Protein AF-A0A382KXT1-F1 (afdb_monomer_lite)

Sequence (76 aa):
MKKNLESETLLTMAEEEDADLLEADLKTVLEITGSYLYSGAELSDVEESVFLRIFELTKQHLAEEPYRIPKGTTIH

Organism: NCBI:txid408172

Secondary structure (DSSP, 8-state):
----SHHHHHHHHHT-TT--TTTS-HHHHHHHHHHHHHTT--GGGS-HHHHHHHHHHHHHHHHHGGGSPPTTPPP-

pLDDT: mean 76.87, std 19.57, range [36.59, 95.19]

Foldseek 3Di:
DDDDPVPVVVVVLVVPVPPPLLPDALVNLCVVVVVCVVVPDDPVVDDPSSVVSNVVNVVVVVVCVVVDDPPPDDDD

Radius of gyration: 16.18 Å; chains: 1; bounding box: 37×43×41 Å

Structure (mmCIF, N/CA/C/O backbone):
data_AF-A0A382KXT1-F1
#
_entry.id   AF-A0A382KXT1-F1
#
loop_
_atom_site.group_PDB
_atom_site.id
_atom_site.type_symbol
_atom_site.label_atom_id
_atom_site.label_alt_id
_atom_site.label_comp_id
_atom_site.label_asym_id
_atom_site.label_entity_id
_atom_site.label_seq_id
_atom_site.pdbx_PDB_ins_code
_atom_site.Cartn_x
_atom_site.Cartn_y
_atom_site.Cartn_z
_atom_site.occupancy
_atom_site.B_iso_or_equiv
_atom_site.auth_seq_id
_atom_site.auth_comp_id
_atom_site.auth_asym_id
_atom_site.auth_atom_id
_atom_site.pdbx_PDB_model_num
ATOM 1 N N . MET A 1 1 ? -3.737 -36.197 -2.441 1.00 36.59 1 MET A N 1
ATOM 2 C CA . MET A 1 1 ? -3.782 -35.129 -3.462 1.00 36.59 1 MET A CA 1
ATOM 3 C C . MET A 1 1 ? -4.562 -33.957 -2.884 1.00 36.59 1 MET A C 1
ATOM 5 O O . MET A 1 1 ? -5.775 -34.057 -2.792 1.00 36.59 1 MET A O 1
ATOM 9 N N . LYS A 1 2 ? -3.885 -32.901 -2.421 1.00 41.94 2 LYS A N 1
ATOM 10 C CA . LYS A 1 2 ? -4.516 -31.612 -2.098 1.00 41.94 2 LYS A CA 1
ATOM 11 C C . LYS A 1 2 ? -4.174 -30.688 -3.263 1.00 41.94 2 LYS A C 1
ATOM 13 O O . LYS A 1 2 ? -3.025 -30.281 -3.373 1.00 41.94 2 LYS A O 1
ATOM 18 N N . LYS A 1 3 ? -5.105 -30.504 -4.197 1.00 43.91 3 LYS A N 1
ATOM 19 C CA . LYS A 1 3 ? -4.926 -29.636 -5.365 1.00 43.91 3 LYS A CA 1
ATOM 20 C C . LYS A 1 3 ? -5.795 -28.387 -5.192 1.00 43.91 3 LYS A C 1
ATOM 22 O O . LYS A 1 3 ? -7.000 -28.520 -5.031 1.00 43.91 3 LYS A O 1
ATOM 27 N N . ASN A 1 4 ? -5.127 -27.236 -5.264 1.00 50.56 4 ASN A N 1
ATOM 28 C CA . ASN A 1 4 ? -5.511 -26.079 -6.077 1.00 50.56 4 ASN A CA 1
ATOM 29 C C . ASN A 1 4 ? -6.682 -25.178 -5.648 1.00 50.56 4 ASN A C 1
ATOM 31 O O . ASN A 1 4 ? -7.425 -24.761 -6.518 1.00 50.56 4 ASN A O 1
ATOM 35 N N . LEU A 1 5 ? -6.812 -24.781 -4.378 1.00 44.72 5 LEU A N 1
ATOM 36 C CA . LEU A 1 5 ? -7.653 -23.603 -4.074 1.00 44.72 5 LEU A CA 1
ATOM 37 C C . LEU A 1 5 ? -6.840 -22.293 -4.096 1.00 44.72 5 LEU A C 1
ATOM 39 O O . LEU A 1 5 ? -7.298 -21.272 -4.597 1.00 44.72 5 LEU A O 1
ATOM 43 N N . GLU A 1 6 ? -5.591 -22.335 -3.626 1.00 50.25 6 GLU A N 1
ATOM 44 C CA . GLU A 1 6 ? -4.725 -21.148 -3.536 1.00 50.25 6 GLU A CA 1
ATOM 45 C C . GLU A 1 6 ? -4.252 -20.665 -4.914 1.00 50.25 6 GLU A C 1
ATOM 47 O O . GLU A 1 6 ? -4.273 -19.470 -5.188 1.00 50.25 6 GLU A O 1
ATOM 52 N N . SER A 1 7 ? -3.906 -21.582 -5.825 1.00 44.00 7 SER A N 1
ATOM 53 C CA . SER A 1 7 ? -3.487 -21.212 -7.183 1.00 44.00 7 SER A CA 1
ATOM 54 C C . SER A 1 7 ? -4.626 -20.661 -8.038 1.00 44.00 7 SER A C 1
ATOM 56 O O . SER A 1 7 ? -4.369 -19.784 -8.847 1.00 44.00 7 SER A O 1
ATOM 58 N N . GLU A 1 8 ? -5.866 -21.130 -7.862 1.00 40.41 8 GLU A N 1
ATOM 59 C CA . GLU A 1 8 ? -7.024 -20.600 -8.602 1.00 40.41 8 GLU A CA 1
ATOM 60 C C . GLU A 1 8 ? -7.393 -19.187 -8.131 1.00 40.41 8 GLU A C 1
ATOM 62 O O . GLU A 1 8 ? -7.775 -18.357 -8.952 1.00 40.41 8 GLU A O 1
ATOM 67 N N . THR A 1 9 ? -7.187 -18.888 -6.841 1.00 49.75 9 THR A N 1
ATOM 68 C CA . THR A 1 9 ? -7.403 -17.546 -6.267 1.00 49.75 9 THR A CA 1
ATOM 69 C C . THR A 1 9 ? -6.323 -16.561 -6.728 1.00 49.75 9 THR A C 1
ATOM 71 O O . THR A 1 9 ? -6.622 -15.423 -7.064 1.00 49.75 9 THR A O 1
ATOM 74 N N . LEU A 1 10 ? -5.064 -17.009 -6.807 1.00 45.34 10 LEU A N 1
ATOM 75 C CA . LEU A 1 10 ? -3.967 -16.196 -7.343 1.00 45.34 10 LEU A CA 1
ATOM 76 C C . LEU A 1 10 ? -4.112 -15.943 -8.852 1.00 45.34 10 LEU A C 1
ATOM 78 O O . LEU A 1 10 ? -3.746 -14.871 -9.322 1.00 45.34 10 LEU A O 1
ATOM 82 N N . LEU A 1 11 ? -4.659 -16.907 -9.605 1.00 38.03 11 LEU A N 1
ATOM 83 C CA . LEU A 1 11 ? -4.879 -16.759 -11.046 1.00 38.03 11 LEU A CA 1
ATOM 84 C C . LEU A 1 11 ? -6.013 -15.775 -11.360 1.00 38.03 11 LEU A C 1
ATOM 86 O O . LEU A 1 11 ? -5.888 -14.996 -12.293 1.00 38.03 11 LEU A O 1
ATOM 90 N N . THR A 1 12 ? -7.087 -15.775 -10.562 1.00 46.84 12 THR A N 1
ATOM 91 C CA . THR A 1 12 ? -8.222 -14.851 -10.757 1.00 46.84 12 THR A CA 1
ATOM 92 C C . THR A 1 12 ? -7.872 -13.399 -10.430 1.00 46.84 12 THR A C 1
ATOM 94 O O . THR A 1 12 ? -8.450 -12.499 -11.021 1.00 46.84 12 THR A O 1
ATOM 97 N N . MET A 1 13 ? -6.900 -13.152 -9.547 1.00 47.78 13 MET A N 1
ATOM 98 C CA . MET A 1 13 ? -6.416 -11.795 -9.249 1.00 47.78 13 MET A CA 1
ATOM 99 C C . MET A 1 13 ? -5.457 -11.236 -10.306 1.00 47.78 13 MET A C 1
ATOM 101 O O . MET A 1 13 ? -5.348 -10.024 -10.451 1.00 47.78 13 MET A O 1
ATOM 105 N N . ALA A 1 14 ? -4.756 -12.105 -11.039 1.00 47.81 14 ALA A N 1
ATOM 106 C CA . ALA A 1 14 ? -3.885 -11.692 -12.136 1.00 47.81 14 ALA A CA 1
ATOM 107 C C . ALA A 1 14 ? -4.670 -11.304 -13.405 1.00 47.81 14 ALA A C 1
ATOM 109 O O . ALA A 1 14 ? -4.109 -10.669 -14.287 1.00 47.81 14 ALA A O 1
ATOM 110 N N . GLU A 1 15 ? -5.953 -11.673 -13.501 1.00 45.28 15 GLU A N 1
ATOM 111 C CA . GLU A 1 15 ? -6.834 -11.294 -14.616 1.00 45.28 15 GLU A CA 1
ATOM 112 C C . GLU A 1 15 ? -7.497 -9.912 -14.427 1.00 45.28 15 GLU A C 1
ATOM 114 O O . GLU A 1 15 ? -8.123 -9.409 -15.357 1.00 45.28 15 GLU A O 1
ATOM 119 N N . GLU A 1 16 ? -7.315 -9.251 -13.275 1.00 48.97 16 GLU A N 1
ATOM 120 C CA . GLU A 1 16 ? -7.647 -7.829 -13.075 1.00 48.97 16 GLU A CA 1
ATOM 121 C C . GLU A 1 16 ? -6.477 -6.918 -13.521 1.00 48.97 16 GLU A C 1
ATOM 123 O O . GLU A 1 16 ? -6.054 -5.997 -12.821 1.00 48.97 16 GLU A O 1
ATOM 128 N N . GLU A 1 17 ? -5.928 -7.179 -14.713 1.00 49.88 17 GLU A N 1
ATOM 129 C CA . GLU A 1 17 ? -5.037 -6.264 -15.444 1.00 49.88 17 GLU A CA 1
ATOM 130 C C . GLU A 1 17 ? -5.852 -5.064 -15.962 1.00 49.88 17 GLU A C 1
ATOM 132 O O . GLU A 1 17 ? -6.262 -5.035 -17.116 1.00 49.88 17 GLU A O 1
ATOM 137 N N . ASP A 1 18 ? -6.182 -4.143 -15.054 1.00 51.00 18 ASP A N 1
ATOM 138 C CA . ASP A 1 18 ? -6.443 -2.700 -15.268 1.00 51.00 18 ASP A CA 1
ATOM 139 C C . ASP A 1 18 ? -7.024 -2.054 -13.986 1.00 51.00 18 ASP A C 1
ATOM 141 O O . ASP A 1 18 ? -7.758 -1.064 -14.025 1.00 51.00 18 ASP A O 1
ATOM 145 N N . ALA A 1 19 ? -6.736 -2.613 -12.804 1.00 58.47 19 ALA A N 1
ATOM 146 C CA . ALA A 1 19 ? -7.088 -1.951 -11.556 1.00 58.47 19 ALA A CA 1
ATOM 147 C C . ALA A 1 19 ? -6.171 -0.735 -11.360 1.00 58.47 19 ALA A C 1
ATOM 149 O O . ALA A 1 19 ? -4.974 -0.887 -11.104 1.00 58.47 19 ALA A O 1
ATOM 150 N N . ASP A 1 20 ? -6.731 0.474 -11.467 1.00 78.75 20 ASP A N 1
ATOM 151 C CA . ASP A 1 20 ? -6.024 1.693 -11.080 1.00 78.75 20 ASP A CA 1
ATOM 152 C C . ASP A 1 20 ? -5.625 1.577 -9.601 1.00 78.75 20 ASP A C 1
ATOM 154 O O . ASP A 1 20 ? -6.458 1.645 -8.689 1.00 78.75 20 ASP A O 1
ATOM 158 N N . LEU A 1 21 ? -4.329 1.370 -9.355 1.00 80.94 21 LEU A N 1
ATOM 159 C CA . LEU A 1 21 ? -3.773 1.204 -8.012 1.00 80.94 21 LEU A CA 1
ATOM 160 C C . LEU A 1 21 ? -4.027 2.426 -7.123 1.00 80.94 21 LEU A C 1
ATOM 162 O O . LEU A 1 21 ? -4.013 2.301 -5.897 1.00 80.94 21 LEU A O 1
ATOM 166 N N . LEU A 1 22 ? -4.273 3.597 -7.715 1.00 85.06 22 LEU A N 1
ATOM 167 C CA . LEU A 1 22 ? -4.606 4.812 -6.979 1.00 85.06 22 LEU A CA 1
ATOM 168 C C . LEU A 1 22 ? -6.046 4.791 -6.457 1.00 85.06 22 LEU A C 1
ATOM 170 O O . LEU A 1 22 ? -6.327 5.407 -5.427 1.00 85.06 22 LEU A O 1
ATOM 174 N N . GLU A 1 23 ? -6.940 4.041 -7.096 1.00 86.00 23 GLU A N 1
ATOM 175 C CA . GLU A 1 23 ? -8.336 3.882 -6.677 1.00 86.00 23 GLU A CA 1
ATOM 176 C C . GLU A 1 23 ? -8.574 2.602 -5.860 1.00 86.00 23 GLU A C 1
ATOM 178 O O . GLU A 1 23 ? -9.558 2.513 -5.123 1.00 86.00 23 GLU A O 1
ATOM 183 N N . ALA A 1 24 ? -7.646 1.644 -5.921 1.00 89.06 24 ALA A N 1
ATOM 184 C CA . ALA A 1 24 ? -7.718 0.381 -5.196 1.00 89.06 24 ALA A CA 1
ATOM 185 C C . ALA A 1 24 ? -7.766 0.545 -3.661 1.00 89.06 24 ALA A C 1
ATOM 187 O O . ALA A 1 24 ? -7.284 1.530 -3.081 1.00 89.06 24 ALA A O 1
ATOM 188 N N . ASP A 1 25 ? -8.340 -0.462 -2.992 1.00 90.94 25 ASP A N 1
ATOM 189 C CA . ASP A 1 25 ? -8.309 -0.578 -1.533 1.00 90.94 25 ASP A CA 1
ATOM 190 C C . ASP A 1 25 ? -6.938 -1.056 -1.016 1.00 90.94 25 ASP A C 1
ATOM 192 O O . ASP A 1 25 ? -6.074 -1.499 -1.779 1.00 90.94 25 ASP A O 1
ATOM 196 N N . LEU A 1 26 ? -6.731 -0.967 0.308 1.00 93.12 26 LEU A N 1
ATOM 197 C CA . LEU A 1 26 ? -5.441 -1.292 0.931 1.00 93.12 26 LEU A CA 1
ATOM 198 C C . LEU A 1 26 ? -5.003 -2.737 0.668 1.00 93.12 26 LEU A C 1
ATOM 200 O O . LEU A 1 26 ? -3.811 -2.996 0.529 1.00 93.12 26 LEU A O 1
ATOM 204 N N . LYS A 1 27 ? -5.941 -3.687 0.646 1.00 93.19 27 LYS A N 1
ATOM 205 C CA . LYS A 1 27 ? -5.614 -5.101 0.461 1.00 93.19 27 LYS A CA 1
ATOM 206 C C . LYS A 1 27 ? -5.131 -5.323 -0.968 1.00 93.19 27 LYS A C 1
ATOM 208 O O . LYS A 1 27 ? -4.050 -5.874 -1.155 1.00 93.19 27 LYS A O 1
ATOM 213 N N . THR A 1 28 ? -5.888 -4.827 -1.940 1.00 92.69 28 THR A N 1
ATOM 214 C CA . THR A 1 28 ? -5.591 -4.984 -3.364 1.00 92.69 28 THR A CA 1
ATOM 215 C C . THR A 1 28 ? -4.262 -4.330 -3.737 1.00 92.69 28 THR A C 1
ATOM 217 O O . THR A 1 28 ? -3.417 -4.982 -4.350 1.00 92.69 28 THR A O 1
ATOM 220 N N . VAL A 1 29 ? -4.006 -3.088 -3.299 1.00 93.56 29 VAL A N 1
ATOM 221 C CA . VAL A 1 29 ? -2.733 -2.409 -3.611 1.00 93.56 29 VAL A CA 1
ATOM 222 C C . VAL A 1 29 ? -1.525 -3.136 -3.002 1.00 93.56 29 VAL A C 1
ATOM 224 O O . VAL A 1 29 ? -0.471 -3.214 -3.637 1.00 93.56 29 VAL A O 1
ATOM 227 N N . LEU A 1 30 ? -1.666 -3.721 -1.804 1.00 94.75 30 LEU A N 1
ATOM 228 C CA . LEU A 1 30 ? -0.607 -4.508 -1.164 1.00 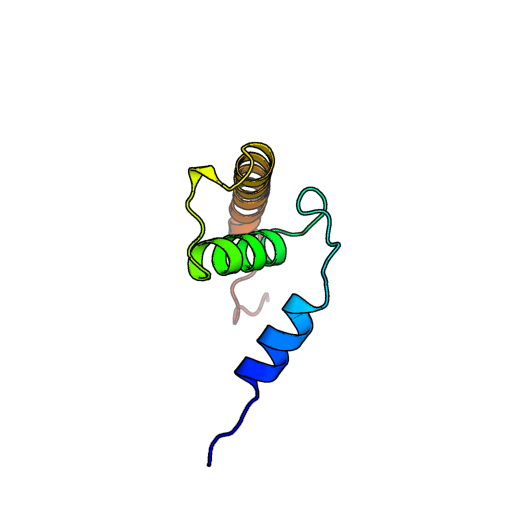94.75 30 LEU A CA 1
ATOM 229 C C . LEU A 1 30 ? -0.379 -5.851 -1.865 1.00 94.75 30 LEU A C 1
ATOM 231 O O . LEU A 1 30 ? 0.771 -6.257 -2.027 1.00 94.75 30 LEU A O 1
ATOM 235 N N . GLU A 1 31 ? -1.443 -6.537 -2.283 1.00 94.31 31 GLU A N 1
ATOM 236 C CA . GLU A 1 31 ? -1.350 -7.822 -2.983 1.00 94.31 31 GLU A CA 1
ATOM 237 C C . GLU A 1 31 ? -0.711 -7.662 -4.367 1.00 94.31 31 GLU A C 1
ATOM 239 O O . GLU A 1 31 ? 0.195 -8.428 -4.703 1.00 94.31 31 GLU A O 1
ATOM 244 N N . ILE A 1 32 ? -1.103 -6.640 -5.135 1.00 91.56 32 ILE 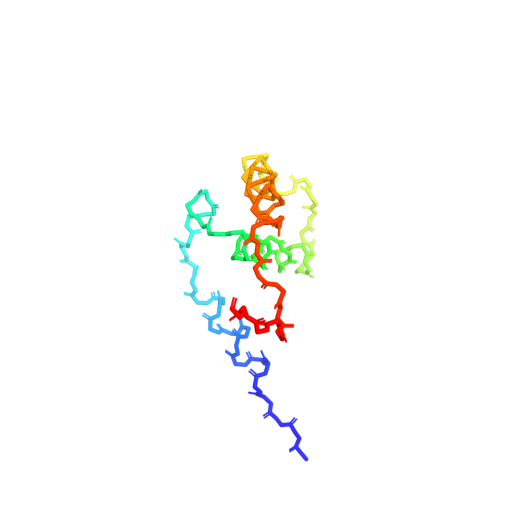A N 1
ATOM 245 C CA . ILE A 1 32 ? -0.521 -6.370 -6.458 1.00 91.56 32 ILE A CA 1
ATOM 246 C C . ILE A 1 32 ? 0.940 -5.929 -6.324 1.00 91.56 32 ILE A C 1
ATOM 248 O O . ILE A 1 32 ? 1.818 -6.538 -6.936 1.00 91.56 32 ILE A O 1
ATOM 252 N N . THR A 1 33 ? 1.235 -4.940 -5.471 1.00 92.56 33 THR A N 1
ATOM 253 C CA . THR A 1 33 ? 2.617 -4.461 -5.264 1.00 92.56 33 THR A CA 1
ATOM 254 C C . THR A 1 33 ? 3.515 -5.583 -4.739 1.00 92.56 33 THR A C 1
ATOM 256 O O . THR A 1 33 ? 4.633 -5.772 -5.214 1.00 92.56 33 THR A O 1
ATOM 259 N N . GLY A 1 34 ? 3.021 -6.377 -3.785 1.00 92.88 34 GLY A N 1
ATOM 260 C CA . GLY A 1 34 ? 3.742 -7.526 -3.244 1.00 92.88 34 GLY A CA 1
ATOM 261 C C . GLY A 1 34 ? 4.012 -8.602 -4.295 1.00 92.88 34 GLY A C 1
ATOM 262 O O . GLY A 1 34 ? 5.116 -9.142 -4.338 1.00 92.88 34 GLY A O 1
ATOM 263 N N . SER A 1 35 ? 3.043 -8.876 -5.170 1.00 92.25 35 SER A N 1
ATOM 264 C CA . SER A 1 35 ? 3.195 -9.836 -6.271 1.00 92.25 35 SER A CA 1
ATOM 265 C C . SER A 1 35 ? 4.191 -9.345 -7.322 1.00 92.25 35 SER A C 1
ATOM 267 O O . SER A 1 35 ? 5.019 -10.126 -7.787 1.00 92.25 35 SER A O 1
ATOM 269 N N . TYR A 1 36 ? 4.172 -8.048 -7.643 1.00 91.94 36 TYR A N 1
ATOM 270 C CA . TYR A 1 36 ? 5.129 -7.424 -8.555 1.00 91.94 36 TYR A CA 1
ATOM 271 C C . TYR A 1 36 ? 6.567 -7.562 -8.037 1.00 91.94 36 TYR A C 1
ATOM 273 O O . TYR A 1 36 ? 7.435 -8.082 -8.739 1.00 91.94 36 TYR A O 1
ATOM 281 N N . LEU A 1 37 ? 6.803 -7.235 -6.764 1.00 93.12 37 LEU A N 1
ATOM 282 C CA . LEU A 1 37 ? 8.109 -7.430 -6.123 1.00 93.12 37 LEU A CA 1
ATOM 283 C C . LEU A 1 37 ? 8.498 -8.915 -6.049 1.00 93.12 37 LEU A C 1
ATOM 285 O O . LEU A 1 37 ? 9.641 -9.278 -6.317 1.00 93.12 37 LEU A O 1
ATOM 289 N N . TYR A 1 38 ? 7.546 -9.797 -5.732 1.00 93.50 38 TYR A N 1
ATOM 290 C CA . TYR A 1 38 ? 7.783 -11.243 -5.694 1.00 93.50 38 TYR A CA 1
ATOM 291 C C . TYR A 1 38 ? 8.189 -11.811 -7.062 1.00 93.50 38 TYR A C 1
ATOM 293 O O . TYR A 1 38 ? 8.974 -12.757 -7.126 1.00 93.50 38 TYR A O 1
ATOM 301 N N . SER A 1 39 ? 7.706 -11.215 -8.156 1.00 93.56 39 SER A N 1
ATOM 302 C CA . SER A 1 39 ? 8.074 -11.597 -9.525 1.00 93.56 39 SER A CA 1
ATOM 303 C C . SER A 1 39 ? 9.508 -11.212 -9.923 1.00 93.56 39 SER A C 1
ATOM 305 O O . SER A 1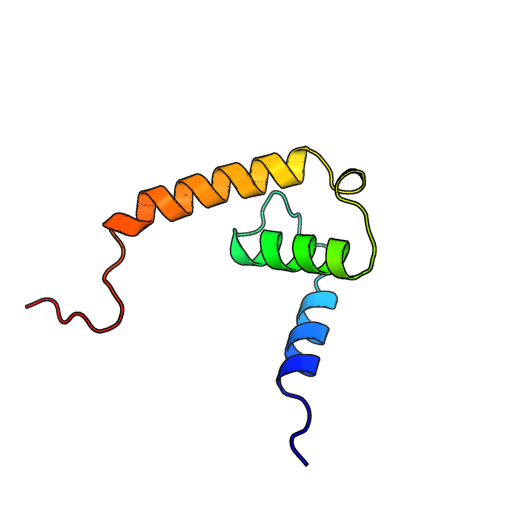 39 ? 9.987 -11.649 -10.969 1.00 93.56 39 SER A O 1
ATOM 307 N N . GLY A 1 40 ? 10.217 -10.462 -9.069 1.00 92.94 40 GLY A N 1
ATOM 308 C CA . GLY A 1 40 ? 11.615 -10.072 -9.256 1.00 92.94 40 GLY A CA 1
ATOM 309 C C . GLY A 1 40 ? 11.832 -8.590 -9.563 1.00 92.94 40 GLY A C 1
ATOM 310 O O . GLY A 1 40 ? 12.973 -8.215 -9.820 1.00 92.94 40 GLY A O 1
ATOM 311 N N . ALA A 1 41 ? 10.780 -7.765 -9.534 1.00 93.31 41 ALA A N 1
ATOM 312 C CA . ALA A 1 41 ? 10.914 -6.315 -9.643 1.00 93.31 41 ALA A CA 1
ATOM 313 C C . ALA A 1 41 ? 11.598 -5.720 -8.402 1.00 93.31 41 ALA A C 1
ATOM 315 O O . ALA A 1 41 ? 11.445 -6.219 -7.281 1.00 93.31 41 ALA A O 1
ATOM 316 N N . GLU A 1 42 ? 12.333 -4.629 -8.592 1.00 93.19 42 GLU A N 1
ATOM 317 C CA . GLU A 1 42 ? 12.940 -3.880 -7.501 1.00 93.19 42 GLU A CA 1
ATOM 318 C C . GLU A 1 42 ? 11.964 -2.843 -6.935 1.00 93.19 42 GLU A C 1
ATOM 320 O O . GLU A 1 42 ? 11.025 -2.392 -7.589 1.00 93.19 42 GLU A O 1
ATOM 325 N N . LEU A 1 43 ? 12.206 -2.400 -5.699 1.00 89.69 43 LEU A N 1
ATOM 326 C CA . LEU A 1 43 ? 11.410 -1.325 -5.093 1.00 89.69 43 LEU A CA 1
ATOM 327 C C . LEU A 1 43 ? 11.483 -0.017 -5.892 1.00 89.69 43 LEU A C 1
ATOM 329 O O . LEU A 1 43 ? 10.535 0.757 -5.863 1.00 89.69 43 LEU A O 1
ATOM 333 N N . SER A 1 44 ? 12.590 0.229 -6.597 1.00 92.62 44 SER A N 1
ATOM 334 C CA . SER A 1 44 ? 12.743 1.384 -7.487 1.00 92.62 44 SER A CA 1
ATOM 335 C C . SER A 1 44 ? 11.865 1.320 -8.735 1.00 92.62 44 SER A C 1
ATOM 337 O O . SER A 1 44 ? 11.664 2.354 -9.365 1.00 92.62 44 SER A O 1
ATOM 339 N N . ASP A 1 45 ? 11.353 0.138 -9.085 1.00 91.94 45 ASP A N 1
ATOM 340 C CA . ASP A 1 45 ? 10.466 -0.059 -10.233 1.00 91.94 45 ASP A CA 1
ATOM 341 C C . ASP A 1 45 ? 8.997 0.228 -9.885 1.00 91.94 45 ASP A C 1
ATOM 343 O O . ASP A 1 45 ? 8.139 0.225 -10.766 1.00 91.94 45 ASP A O 1
ATOM 347 N N . VAL A 1 46 ? 8.690 0.457 -8.604 1.00 90.25 46 VAL A N 1
ATOM 348 C CA . VAL A 1 46 ? 7.361 0.852 -8.130 1.00 90.25 46 VAL A CA 1
ATOM 349 C C . VAL A 1 46 ? 7.276 2.375 -8.111 1.00 90.25 46 VAL A C 1
ATOM 351 O O . VAL A 1 46 ? 8.146 3.055 -7.564 1.00 90.25 46 VAL A O 1
ATOM 354 N N . GLU A 1 47 ? 6.214 2.930 -8.691 1.00 91.88 47 GLU A N 1
ATOM 355 C CA . GLU A 1 47 ? 6.018 4.377 -8.705 1.00 91.88 47 GLU A CA 1
ATOM 356 C C . GLU A 1 47 ? 5.856 4.956 -7.289 1.00 91.88 47 GLU A C 1
ATOM 358 O O . GLU A 1 47 ? 5.176 4.391 -6.428 1.00 91.88 47 GLU A O 1
ATOM 363 N N . GLU A 1 48 ? 6.418 6.148 -7.056 1.00 92.56 48 GLU A N 1
ATOM 364 C CA . GLU A 1 48 ? 6.282 6.879 -5.784 1.00 92.56 48 GLU A CA 1
ATOM 365 C C . GLU A 1 48 ? 4.809 7.090 -5.382 1.00 92.56 48 GLU A C 1
ATOM 367 O O . GLU A 1 48 ? 4.453 7.002 -4.205 1.00 92.56 48 GLU A O 1
ATOM 372 N N . SER A 1 49 ? 3.939 7.301 -6.371 1.00 92.56 49 SER A N 1
ATOM 373 C CA . SER A 1 49 ? 2.487 7.445 -6.222 1.00 92.56 49 SER A CA 1
ATOM 374 C C . SER A 1 49 ? 1.846 6.243 -5.508 1.00 92.56 49 SER A C 1
ATOM 376 O O . SER A 1 49 ? 1.029 6.427 -4.602 1.00 92.56 49 SER A O 1
ATOM 378 N N . VAL A 1 50 ? 2.270 5.020 -5.840 1.00 92.19 50 VAL A N 1
ATOM 379 C CA . VAL A 1 50 ? 1.779 3.771 -5.239 1.00 92.19 50 VAL A CA 1
ATOM 380 C C . VAL A 1 50 ? 2.214 3.671 -3.777 1.00 92.19 50 VAL A C 1
ATOM 382 O O . VAL A 1 50 ? 1.409 3.323 -2.911 1.00 92.19 50 VAL A O 1
ATOM 385 N N . PHE A 1 51 ? 3.451 4.060 -3.455 1.00 92.00 51 PHE A N 1
ATOM 386 C CA . PHE A 1 51 ? 3.917 4.107 -2.065 1.00 92.00 51 PHE A CA 1
ATOM 387 C C . PHE A 1 51 ? 3.130 5.114 -1.224 1.00 92.00 51 PHE A C 1
ATOM 389 O O . PHE A 1 51 ? 2.725 4.801 -0.100 1.00 92.00 51 PHE A O 1
ATOM 396 N N . LEU A 1 52 ? 2.881 6.311 -1.764 1.00 93.88 52 LEU A N 1
ATOM 397 C CA . LEU A 1 52 ? 2.070 7.330 -1.096 1.00 93.88 52 LEU A CA 1
ATOM 398 C C . LEU A 1 52 ? 0.643 6.833 -0.852 1.00 93.88 52 LEU A C 1
ATOM 400 O O . LEU A 1 52 ? 0.097 7.050 0.233 1.00 93.88 52 LEU A O 1
ATOM 404 N N . ARG A 1 53 ? 0.069 6.109 -1.817 1.00 93.00 53 ARG A N 1
ATOM 405 C CA . ARG A 1 53 ? -1.260 5.511 -1.691 1.00 93.00 53 ARG A CA 1
ATOM 406 C C . ARG A 1 53 ? -1.314 4.442 -0.602 1.00 93.00 53 ARG A C 1
ATOM 408 O O . ARG A 1 53 ? -2.185 4.503 0.267 1.00 93.00 53 ARG A O 1
ATOM 415 N N . ILE A 1 54 ? -0.357 3.511 -0.590 1.00 94.69 54 ILE A N 1
ATOM 416 C CA . ILE A 1 54 ? -0.222 2.500 0.471 1.00 94.69 54 ILE A CA 1
ATOM 417 C C . ILE A 1 54 ? -0.108 3.181 1.837 1.00 94.69 54 ILE A C 1
ATOM 419 O O . ILE A 1 54 ? -0.770 2.773 2.794 1.00 94.69 54 ILE A O 1
ATOM 423 N N . PHE A 1 55 ? 0.707 4.232 1.940 1.00 93.94 55 PHE A N 1
ATOM 424 C CA . PHE A 1 55 ? 0.899 4.966 3.185 1.00 93.94 55 PHE A CA 1
ATOM 425 C C . PHE A 1 55 ? -0.393 5.633 3.675 1.00 93.94 55 PHE A C 1
ATOM 427 O O . PHE A 1 55 ? -0.747 5.502 4.850 1.00 93.94 55 PHE A O 1
ATOM 434 N N . GLU A 1 56 ? -1.120 6.317 2.790 1.00 95.19 56 GLU A N 1
ATOM 435 C CA . GLU A 1 56 ? -2.401 6.948 3.112 1.00 95.19 56 GLU A CA 1
ATOM 436 C C . GLU A 1 56 ? -3.421 5.919 3.615 1.00 95.19 56 GLU A C 1
ATOM 438 O O . GLU A 1 56 ? -3.982 6.072 4.705 1.00 95.19 56 GLU A O 1
ATOM 443 N N . LEU A 1 57 ? -3.611 4.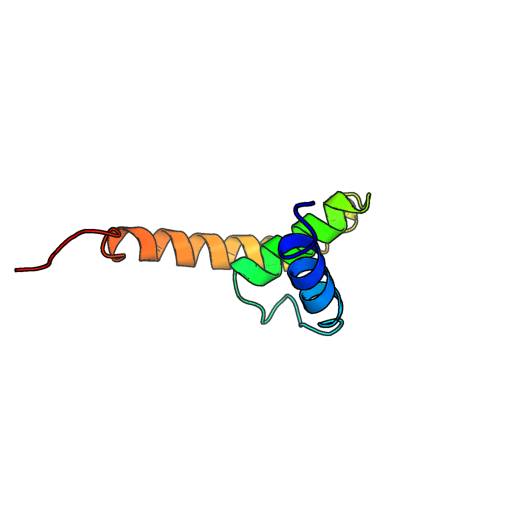844 2.855 1.00 94.69 57 LEU A N 1
ATOM 444 C CA . LEU A 1 57 ? -4.557 3.783 3.178 1.00 94.69 57 LEU A CA 1
ATOM 445 C C . LEU A 1 57 ? -4.183 3.056 4.476 1.00 94.69 57 LEU A C 1
ATOM 447 O O . LEU A 1 57 ? -5.054 2.740 5.285 1.00 94.69 57 LEU A O 1
ATOM 451 N N . THR A 1 58 ? -2.889 2.854 4.733 1.00 94.25 58 THR A N 1
ATOM 452 C CA . THR A 1 58 ? -2.404 2.270 5.993 1.00 94.25 58 THR A CA 1
ATOM 453 C C . THR A 1 58 ? -2.740 3.168 7.178 1.00 94.25 58 THR A C 1
ATOM 455 O O . THR A 1 58 ? -3.215 2.685 8.206 1.00 94.25 58 THR A O 1
ATOM 458 N N . LYS A 1 59 ? -2.556 4.488 7.048 1.00 94.19 59 LYS A N 1
ATOM 459 C CA . LYS A 1 59 ? -2.944 5.435 8.103 1.00 94.19 59 LYS A CA 1
ATOM 460 C C . LYS A 1 59 ? -4.441 5.392 8.386 1.00 94.19 59 LYS A C 1
ATOM 462 O O . LYS A 1 59 ? -4.816 5.395 9.554 1.00 94.19 59 LYS A O 1
ATOM 467 N N . GLN A 1 60 ? -5.277 5.355 7.348 1.00 91.69 60 GLN A N 1
ATOM 468 C CA . GLN A 1 60 ? -6.730 5.237 7.503 1.00 91.69 60 GLN A CA 1
ATOM 469 C C . GLN A 1 60 ? -7.091 3.929 8.217 1.00 91.69 60 GLN A C 1
ATOM 471 O O . GLN A 1 60 ? -7.784 3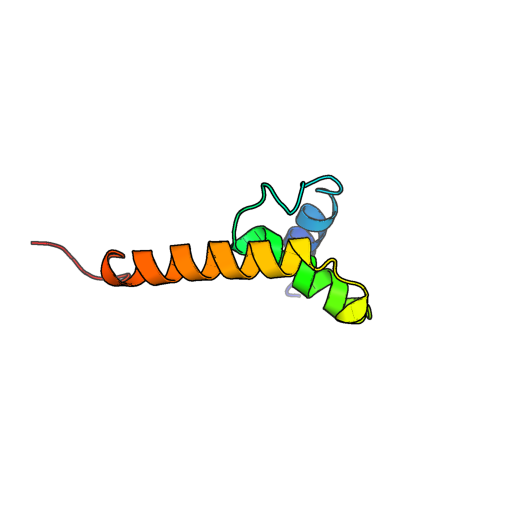.942 9.231 1.00 91.69 60 GLN A O 1
ATOM 476 N N . HIS A 1 61 ? -6.513 2.813 7.769 1.00 90.19 61 HIS A N 1
ATOM 477 C CA .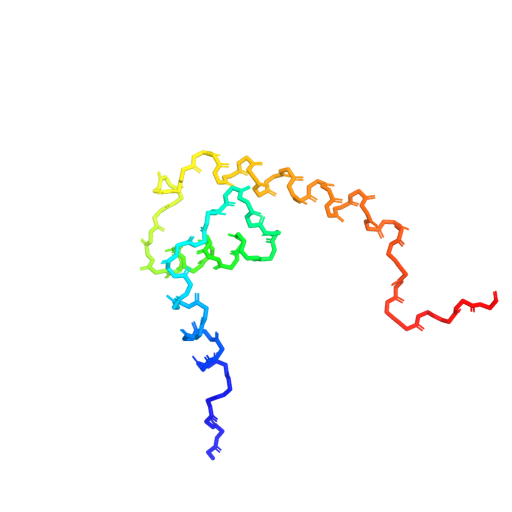 HIS A 1 61 ? -6.739 1.498 8.355 1.00 90.19 61 HIS A CA 1
ATOM 478 C C . HIS A 1 61 ? -6.354 1.424 9.840 1.00 90.19 61 HIS A C 1
ATOM 480 O O . HIS A 1 61 ? -7.070 0.801 10.624 1.00 90.19 61 HIS A O 1
ATOM 486 N N . LEU A 1 62 ? -5.242 2.052 10.232 1.00 88.62 62 LEU A N 1
ATOM 487 C CA . LEU A 1 62 ? -4.796 2.121 11.627 1.00 88.62 62 LEU A CA 1
ATOM 488 C C . LEU A 1 62 ? -5.626 3.103 12.460 1.00 88.62 62 LEU A C 1
ATOM 490 O O . LEU A 1 62 ? -5.896 2.834 13.624 1.00 88.62 62 LEU A O 1
ATOM 494 N N . ALA A 1 63 ? -6.063 4.225 11.885 1.00 88.75 63 ALA A N 1
ATOM 495 C CA . ALA A 1 63 ? -6.942 5.171 12.573 1.00 88.75 63 ALA A CA 1
ATOM 496 C C . ALA A 1 63 ? -8.311 4.552 12.907 1.00 88.75 63 ALA A C 1
ATOM 498 O O . ALA A 1 63 ? -8.931 4.913 13.906 1.00 88.75 63 ALA A O 1
ATOM 499 N N . GLU A 1 64 ? -8.767 3.607 12.087 1.00 85.31 64 GLU A N 1
ATOM 500 C CA . GLU A 1 64 ? -9.993 2.844 12.307 1.00 85.31 64 GLU A CA 1
ATOM 501 C C . GLU A 1 64 ? -9.824 1.668 13.272 1.00 85.31 64 GLU A C 1
ATOM 503 O O . GLU A 1 64 ? -10.817 1.196 13.822 1.00 85.31 64 GLU A O 1
ATOM 508 N N . GLU A 1 65 ? -8.599 1.180 13.489 1.00 78.38 65 GLU A N 1
ATOM 509 C CA . GLU A 1 65 ? -8.326 -0.002 14.316 1.00 78.38 65 GLU A CA 1
ATOM 510 C C . GLU A 1 65 ? -8.947 0.082 15.726 1.00 78.38 65 GLU A C 1
ATOM 512 O O . GLU A 1 65 ? -9.615 -0.877 16.117 1.00 78.38 65 GLU A O 1
ATOM 517 N N . PRO A 1 66 ? -8.871 1.216 16.459 1.00 73.00 66 PRO A N 1
ATOM 518 C CA . PRO A 1 66 ? -9.500 1.345 17.776 1.00 73.00 66 PRO A CA 1
ATOM 519 C C . PRO A 1 66 ? -11.031 1.236 17.758 1.00 73.00 66 PRO A C 1
ATOM 521 O O . PRO A 1 66 ? -11.640 0.974 18.793 1.00 73.00 66 PRO A O 1
ATOM 524 N N . TYR A 1 67 ? -11.661 1.454 16.600 1.00 72.38 67 TYR A N 1
ATOM 525 C CA . TYR A 1 67 ? -13.110 1.349 16.409 1.00 72.38 67 TYR A CA 1
ATOM 526 C C . TYR A 1 67 ? -13.543 -0.030 15.905 1.00 72.38 67 TYR A C 1
ATOM 528 O O . TYR A 1 67 ? -14.741 -0.319 15.842 1.00 72.38 67 TYR A O 1
ATOM 536 N N . ARG A 1 68 ? -12.598 -0.900 15.532 1.00 76.12 68 ARG A N 1
ATOM 537 C CA . ARG A 1 68 ? -12.924 -2.243 15.059 1.00 76.12 68 ARG A CA 1
ATOM 538 C C . ARG A 1 68 ? -13.249 -3.128 16.243 1.00 76.12 68 ARG A C 1
ATOM 540 O O . ARG A 1 68 ? -12.419 -3.377 17.111 1.00 76.12 68 ARG A O 1
ATOM 547 N N . ILE A 1 69 ? -14.474 -3.640 16.245 1.00 72.31 69 ILE A N 1
ATOM 548 C CA . ILE A 1 69 ? -14.910 -4.633 17.222 1.00 72.31 69 ILE A CA 1
ATOM 549 C C . ILE A 1 69 ? -14.017 -5.870 17.042 1.00 72.31 69 ILE A C 1
ATOM 551 O O . ILE A 1 69 ? -13.998 -6.441 15.944 1.00 72.31 69 ILE A O 1
ATOM 555 N N . PRO A 1 70 ? -13.270 -6.296 18.076 1.00 72.31 70 PRO A N 1
ATOM 556 C CA . PRO A 1 70 ? -12.433 -7.477 17.968 1.00 72.31 70 PRO A CA 1
ATOM 557 C C . PRO A 1 70 ? -13.278 -8.696 17.592 1.00 72.31 70 PRO A C 1
ATOM 559 O O . PRO A 1 70 ? -14.390 -8.898 18.091 1.00 72.31 70 PRO A O 1
ATOM 562 N N . LYS A 1 71 ? -12.753 -9.534 16.694 1.00 72.06 71 LYS A N 1
ATOM 563 C CA . LYS A 1 71 ? -13.436 -10.775 16.312 1.00 72.06 71 LYS A CA 1
ATOM 564 C C . LYS A 1 71 ? -13.636 -11.641 17.564 1.00 72.06 71 LYS A C 1
ATOM 566 O O . LYS A 1 71 ? -12.667 -12.000 18.222 1.00 72.06 71 LYS A O 1
ATOM 571 N N . GLY A 1 72 ? -14.890 -11.980 17.871 1.00 71.50 72 GLY A N 1
ATOM 572 C CA . GLY A 1 72 ? -15.263 -12.792 19.038 1.00 71.50 72 GLY A CA 1
ATOM 573 C C . GLY A 1 72 ? -15.788 -12.006 20.244 1.00 71.50 72 GLY A C 1
ATOM 574 O O . GLY A 1 72 ? -16.158 -12.618 21.244 1.00 71.50 72 GLY A O 1
ATOM 575 N N . THR A 1 73 ? -15.872 -10.677 20.169 1.00 67.06 73 THR A N 1
ATOM 576 C CA . THR A 1 73 ? -16.504 -9.868 21.218 1.00 67.06 73 THR A CA 1
ATOM 577 C C . THR A 1 73 ? -18.021 -9.818 21.018 1.00 67.06 73 THR A C 1
ATOM 579 O O . THR A 1 73 ? -18.499 -9.415 19.961 1.00 67.06 73 THR A O 1
ATOM 582 N N . THR A 1 74 ? -18.791 -10.215 22.037 1.00 64.94 74 THR A N 1
ATOM 583 C CA . THR A 1 74 ? -20.243 -9.965 22.088 1.00 64.94 74 THR A CA 1
ATOM 584 C C . THR A 1 74 ? -20.463 -8.620 22.774 1.00 64.94 74 THR A C 1
ATOM 586 O O . THR A 1 74 ? -20.010 -8.435 23.902 1.00 64.94 74 THR A O 1
ATOM 589 N N . ILE A 1 75 ? -21.112 -7.675 22.093 1.00 63.84 75 ILE A N 1
ATOM 590 C CA . ILE A 1 75 ? -21.532 -6.402 22.693 1.00 63.84 75 ILE A CA 1
ATOM 591 C C . ILE A 1 75 ? -22.865 -6.669 23.403 1.00 63.84 75 ILE A C 1
ATOM 593 O O . ILE A 1 75 ? -23.818 -7.094 22.751 1.00 63.84 75 ILE A O 1
ATOM 597 N N . HIS A 1 76 ? -22.892 -6.497 24.726 1.00 59.38 76 HIS A N 1
ATOM 598 C CA . HIS A 1 76 ? -24.089 -6.624 25.564 1.00 59.38 76 HIS A CA 1
ATOM 599 C C . HIS A 1 76 ? -24.827 -5.293 25.689 1.00 59.38 76 HIS A C 1
ATOM 601 O O . HIS A 1 76 ? -24.134 -4.254 25.784 1.00 59.38 76 HIS A O 1
#